Protein AF-A0A966BMA7-F1 (afdb_monomer_lite)

Foldseek 3Di:
DVVVCVVPPDDFDWDKDWPDLVVTDIDIDGDHPVVVPPDDDDDDPQQADPVRPHGDVVVCSVCDNVPDDDDDDDDD

Structure (mmCIF, N/CA/C/O backbone):
data_AF-A0A966BMA7-F1
#
_entry.id   AF-A0A966BMA7-F1
#
loop_
_atom_site.group_PDB
_atom_site.id
_atom_site.type_symbol
_atom_site.label_atom_id
_atom_site.label_alt_id
_atom_site.label_comp_id
_atom_site.label_asym_id
_atom_site.label_entity_id
_atom_site.label_seq_id
_atom_site.pdbx_PDB_ins_code
_atom_site.Cartn_x
_atom_site.Cartn_y
_atom_site.Cartn_z
_atom_site.occupancy
_atom_site.B_iso_or_equiv
_atom_site.auth_seq_id
_atom_site.auth_comp_id
_atom_site.auth_asym_id
_atom_site.auth_atom_id
_atom_site.pdbx_PDB_model_num
ATOM 1 N N . ALA A 1 1 ? -2.353 6.562 17.511 1.00 49.66 1 ALA A N 1
ATOM 2 C CA . ALA A 1 1 ? -3.373 5.530 17.221 1.00 49.66 1 ALA A CA 1
ATOM 3 C C . ALA A 1 1 ? -4.373 5.371 18.372 1.00 49.66 1 ALA A C 1
ATOM 5 O O . ALA A 1 1 ? -5.547 5.636 18.155 1.00 49.66 1 ALA A O 1
ATOM 6 N N . VAL A 1 2 ? -3.931 5.050 19.598 1.00 42.59 2 VAL A N 1
ATOM 7 C CA . VAL A 1 2 ? -4.813 4.865 20.779 1.00 42.59 2 VAL A CA 1
ATOM 8 C C . VAL A 1 2 ? -5.690 6.095 21.086 1.00 42.59 2 VAL A C 1
ATOM 10 O O . VAL A 1 2 ? -6.882 5.947 21.340 1.00 42.59 2 VAL A O 1
ATOM 13 N N . ASN A 1 3 ? -5.157 7.313 20.939 1.00 52.84 3 ASN A N 1
ATOM 14 C CA . ASN A 1 3 ? -5.898 8.550 21.239 1.00 52.84 3 ASN A CA 1
ATOM 15 C C . ASN A 1 3 ? -7.103 8.832 20.310 1.00 52.84 3 ASN A C 1
ATOM 17 O O . ASN A 1 3 ? -8.003 9.565 20.708 1.00 52.84 3 ASN A O 1
ATOM 21 N N . HIS A 1 4 ? -7.150 8.259 19.097 1.00 53.19 4 HIS A N 1
ATOM 22 C CA . HIS A 1 4 ? -8.284 8.445 18.171 1.00 53.19 4 HIS A CA 1
ATOM 23 C C . HIS A 1 4 ? -9.444 7.476 18.439 1.00 53.19 4 HIS A C 1
ATOM 25 O O . HIS A 1 4 ? -10.595 7.815 18.184 1.00 53.19 4 HIS A O 1
ATOM 31 N N . ALA A 1 5 ? -9.155 6.278 18.954 1.00 51.31 5 ALA A N 1
ATOM 32 C CA . ALA A 1 5 ? -10.183 5.298 19.306 1.00 51.31 5 ALA A CA 1
ATOM 33 C C . ALA A 1 5 ? -10.799 5.588 20.686 1.00 51.31 5 ALA A C 1
ATOM 35 O O . ALA A 1 5 ? -12.000 5.424 20.882 1.00 51.31 5 ALA A O 1
ATOM 36 N N . ALA A 1 6 ? -9.994 6.085 21.633 1.00 55.69 6 ALA A N 1
ATOM 37 C CA . ALA A 1 6 ? -10.434 6.337 23.006 1.00 55.69 6 ALA A CA 1
ATOM 38 C C . ALA A 1 6 ? -11.491 7.453 23.140 1.00 55.69 6 ALA A C 1
ATOM 40 O O . ALA A 1 6 ? -12.251 7.458 24.102 1.00 55.69 6 ALA A O 1
ATOM 41 N N . THR A 1 7 ? -11.568 8.388 22.188 1.00 54.09 7 THR A N 1
ATOM 42 C CA . THR A 1 7 ? -12.481 9.544 22.241 1.00 54.09 7 THR A CA 1
ATOM 43 C C . THR A 1 7 ? -13.899 9.252 21.751 1.00 54.09 7 THR A C 1
ATOM 45 O O . THR A 1 7 ? -14.809 10.003 22.088 1.00 54.09 7 THR A O 1
ATOM 48 N N . THR A 1 8 ? -14.117 8.179 20.984 1.00 57.06 8 THR A N 1
ATOM 49 C CA . THR A 1 8 ? -15.438 7.850 20.407 1.00 57.06 8 THR A CA 1
ATOM 50 C C . THR A 1 8 ? -16.177 6.737 21.152 1.00 57.06 8 THR A C 1
ATOM 52 O O . THR A 1 8 ? -17.377 6.573 20.954 1.00 57.06 8 THR A O 1
ATOM 55 N N . GLY A 1 9 ? -15.494 5.984 22.026 1.00 57.72 9 GLY A N 1
ATOM 56 C CA . GLY A 1 9 ? -16.109 4.963 22.885 1.00 57.72 9 GLY A CA 1
ATOM 57 C C . GLY A 1 9 ? -16.705 3.754 22.150 1.00 57.72 9 GLY A C 1
ATOM 58 O O . GLY A 1 9 ? -17.348 2.922 22.786 1.00 57.72 9 GLY A O 1
ATOM 59 N N . GLN A 1 10 ? -16.507 3.635 20.833 1.00 60.91 10 GLN A N 1
ATOM 60 C CA . GLN A 1 10 ? -17.044 2.534 20.034 1.00 60.91 10 GLN A CA 1
ATOM 61 C C . GLN A 1 10 ? -15.985 1.455 19.755 1.00 60.91 10 GLN A C 1
ATOM 63 O O . GLN A 1 10 ? -14.844 1.786 19.423 1.00 60.91 10 GLN A O 1
ATOM 68 N N . PRO A 1 11 ? -16.340 0.158 19.856 1.00 64.75 11 PRO A N 1
ATOM 69 C 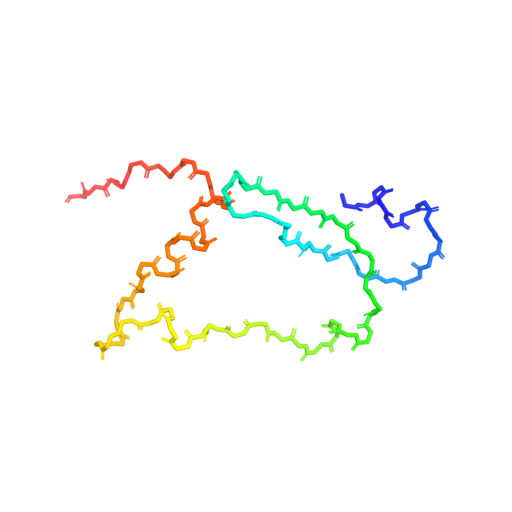CA . PRO A 1 11 ? -15.427 -0.931 19.531 1.00 64.75 11 PRO A CA 1
ATOM 70 C C . PRO A 1 11 ? -15.118 -0.946 18.025 1.00 64.75 11 PRO A C 1
ATOM 72 O O . PRO A 1 11 ? -16.023 -1.023 17.195 1.00 64.75 11 PRO A O 1
ATOM 75 N N . GLY A 1 12 ? -13.837 -0.905 17.659 1.00 75.88 12 GLY A N 1
ATOM 76 C CA . GLY A 1 12 ? -13.405 -0.882 16.262 1.00 75.88 12 GLY A CA 1
ATOM 77 C C . GLY A 1 12 ? -11.886 -0.893 16.107 1.00 75.88 12 GLY A C 1
ATOM 78 O O . GLY A 1 12 ? -11.147 -0.786 17.085 1.00 75.88 12 GLY A O 1
ATOM 79 N N . SER A 1 13 ? -11.420 -1.035 14.867 1.00 81.62 13 SER A N 1
ATOM 80 C CA . SER A 1 13 ? -10.003 -0.918 14.513 1.00 81.62 13 SER A CA 1
ATOM 81 C C . SER A 1 13 ? -9.719 0.451 13.900 1.00 81.62 13 SER A C 1
ATOM 83 O O . SER A 1 13 ? -10.565 1.002 13.195 1.00 81.62 13 SER A O 1
ATOM 85 N N . VAL A 1 14 ? -8.527 0.999 14.149 1.00 85.25 14 VAL A N 1
ATOM 86 C CA . VAL A 1 14 ? -8.063 2.225 13.486 1.00 85.25 14 VAL A CA 1
ATOM 87 C C . VAL A 1 14 ? -7.453 1.838 12.143 1.00 85.25 14 VAL A C 1
ATOM 89 O O . VAL A 1 14 ? -6.415 1.180 12.098 1.00 85.25 14 VAL A O 1
ATOM 92 N N . ALA A 1 15 ? -8.080 2.271 11.057 1.00 86.44 15 ALA A N 1
ATOM 93 C CA . ALA A 1 15 ? -7.587 2.098 9.699 1.00 86.44 15 ALA A CA 1
ATOM 94 C C . ALA A 1 15 ? -7.041 3.423 9.149 1.00 86.44 15 ALA A C 1
ATOM 96 O O . ALA A 1 15 ? -7.477 4.507 9.542 1.00 86.44 15 ALA A O 1
ATOM 97 N N . ILE A 1 16 ? -6.076 3.331 8.232 1.00 90.12 16 ILE A N 1
ATOM 98 C CA . ILE A 1 16 ? -5.476 4.485 7.554 1.00 90.12 16 ILE A CA 1
ATOM 99 C C . ILE A 1 16 ? -5.997 4.523 6.120 1.00 90.12 16 ILE A C 1
ATOM 101 O O . ILE A 1 16 ? -5.887 3.540 5.389 1.00 90.12 16 ILE A O 1
ATOM 105 N N . ARG A 1 17 ? -6.540 5.669 5.703 1.00 90.56 17 ARG A N 1
ATOM 106 C CA . ARG A 1 17 ? -6.994 5.917 4.331 1.00 90.56 17 ARG A CA 1
ATOM 107 C C . ARG A 1 17 ? -6.102 6.953 3.660 1.00 90.56 17 ARG A C 1
ATOM 109 O O . ARG A 1 17 ? -5.896 8.036 4.203 1.00 90.56 17 ARG A O 1
ATOM 116 N N . ARG A 1 18 ? -5.607 6.644 2.459 1.00 94.44 18 ARG A N 1
ATOM 117 C CA . ARG A 1 18 ? -4.913 7.609 1.593 1.00 94.44 18 ARG A CA 1
ATOM 118 C C . ARG A 1 18 ? -5.938 8.571 0.981 1.00 94.44 18 ARG A C 1
ATOM 120 O O . ARG A 1 18 ? -6.912 8.127 0.385 1.00 94.44 18 ARG A O 1
ATOM 127 N N . LEU A 1 19 ? -5.702 9.871 1.131 1.00 93.81 19 LEU A N 1
ATOM 128 C CA . LEU A 1 19 ? -6.532 10.962 0.606 1.00 93.81 19 LEU A CA 1
ATOM 129 C C . LEU A 1 19 ? -5.950 11.593 -0.663 1.00 93.81 19 LEU A C 1
ATOM 131 O O . LEU A 1 19 ? -6.685 12.108 -1.497 1.00 93.81 19 LEU A O 1
ATOM 135 N N . SER A 1 20 ? -4.624 11.601 -0.790 1.00 93.38 20 SER A N 1
ATOM 136 C CA . SER A 1 20 ? -3.909 12.165 -1.935 1.00 93.38 20 SER A CA 1
ATOM 137 C C . SER A 1 20 ? -2.557 11.477 -2.081 1.00 93.38 20 SER A C 1
ATOM 139 O O . SER A 1 20 ? -1.954 11.108 -1.072 1.00 93.38 20 SER A O 1
ATOM 141 N N . SER A 1 21 ? -2.084 11.319 -3.318 1.00 88.25 21 SER A N 1
ATOM 142 C CA . SER A 1 21 ? -0.746 10.785 -3.610 1.00 88.25 21 SER A CA 1
ATOM 143 C C . SER A 1 21 ? 0.289 11.893 -3.829 1.00 88.25 21 SER A C 1
ATOM 145 O O . SER A 1 21 ? 1.440 11.714 -3.449 1.00 88.25 21 SER A O 1
ATOM 147 N N . VAL A 1 22 ? -0.109 13.050 -4.381 1.00 89.12 22 VAL A N 1
ATOM 148 C CA . VAL A 1 22 ? 0.799 14.175 -4.675 1.00 89.12 22 VAL A CA 1
ATOM 149 C C . VAL A 1 22 ? 0.127 15.517 -4.323 1.00 89.12 22 VAL A C 1
ATOM 151 O O . VAL A 1 22 ? -0.750 15.965 -5.059 1.00 89.12 22 VAL A O 1
ATOM 154 N N . PRO A 1 23 ? 0.493 16.171 -3.201 1.00 90.81 23 PRO A N 1
ATOM 155 C CA . PRO A 1 23 ? 1.343 15.645 -2.130 1.00 90.81 23 PRO A CA 1
ATOM 156 C C . PRO A 1 23 ? 0.642 14.499 -1.385 1.00 90.81 23 PRO A C 1
ATOM 158 O O . PRO A 1 23 ? -0.593 14.419 -1.374 1.00 90.81 23 PRO A O 1
ATOM 161 N N . TYR A 1 24 ? 1.419 13.623 -0.750 1.00 92.88 24 TYR A N 1
ATOM 162 C CA . TYR A 1 24 ? 0.863 12.517 0.025 1.00 92.88 24 TYR A CA 1
ATOM 163 C C . TYR A 1 24 ? 0.067 13.032 1.233 1.00 92.88 24 TYR A C 1
ATOM 165 O O . TYR A 1 24 ? 0.568 13.830 2.025 1.00 92.88 24 TYR A O 1
ATOM 173 N N . ARG A 1 25 ? -1.182 12.574 1.380 1.00 93.56 25 ARG A N 1
ATOM 174 C CA . ARG A 1 25 ? -2.029 12.828 2.557 1.00 93.56 25 ARG A CA 1
ATOM 175 C C . ARG A 1 25 ? -2.787 11.567 2.940 1.00 93.56 25 ARG A C 1
ATOM 177 O O . ARG A 1 25 ? -3.296 10.867 2.064 1.00 93.56 25 ARG A O 1
ATOM 184 N N . SER A 1 26 ? -2.932 11.325 4.237 1.00 94.12 26 SER A N 1
ATOM 185 C CA . SER A 1 26 ? -3.729 10.226 4.783 1.00 94.12 26 SER A CA 1
ATOM 186 C C . SER A 1 26 ? -4.449 10.641 6.058 1.00 94.12 26 SER A C 1
ATOM 188 O O . SER A 1 26 ? -3.981 11.523 6.774 1.00 94.12 26 SER A O 1
ATOM 190 N N . GLU A 1 27 ? -5.544 9.963 6.370 1.00 92.00 27 GLU A N 1
ATOM 191 C CA . GLU A 1 27 ? -6.294 10.147 7.611 1.00 92.00 27 GLU A CA 1
ATOM 192 C C . GLU A 1 27 ? -6.535 8.812 8.317 1.00 92.00 27 GLU A C 1
ATOM 194 O O . GLU A 1 27 ? -6.507 7.746 7.697 1.00 92.00 27 GLU A O 1
ATOM 199 N N . CYS A 1 28 ? -6.777 8.884 9.624 1.00 89.06 28 CYS A N 1
ATOM 200 C CA . CYS A 1 28 ? -7.194 7.741 10.425 1.00 89.06 28 CYS A CA 1
ATOM 201 C C . CYS A 1 28 ? -8.716 7.744 10.567 1.00 89.06 28 CYS A C 1
ATOM 203 O O . CYS A 1 28 ? -9.306 8.781 10.865 1.00 89.06 28 CYS A O 1
ATOM 205 N N . PHE A 1 29 ? -9.336 6.579 10.423 1.00 85.00 29 PHE A N 1
ATOM 206 C CA . PHE A 1 29 ? -10.762 6.387 10.671 1.00 85.00 29 PHE A CA 1
ATOM 207 C C . PHE A 1 29 ? -11.002 5.086 11.440 1.00 85.00 29 PHE A C 1
ATOM 209 O O . PHE A 1 29 ? -10.139 4.207 11.480 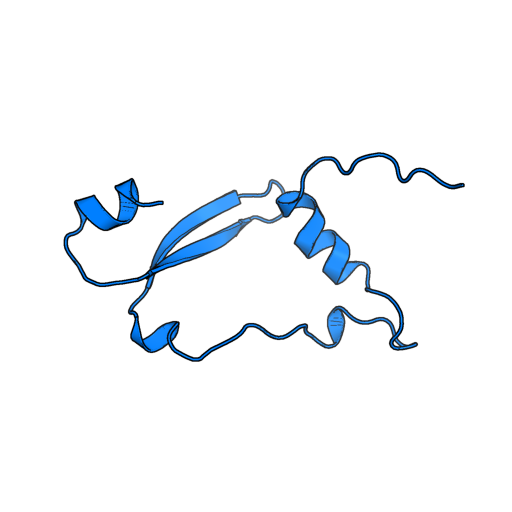1.00 85.00 29 PHE A O 1
ATOM 216 N N . ILE A 1 30 ? -12.167 4.972 12.076 1.00 85.38 30 ILE A N 1
ATOM 217 C CA . ILE A 1 30 ? -12.572 3.754 12.780 1.00 85.38 30 ILE A CA 1
ATOM 218 C C . ILE A 1 30 ? -13.366 2.874 11.821 1.00 85.38 30 ILE A C 1
ATOM 220 O O . ILE A 1 30 ? -14.331 3.333 11.212 1.00 85.38 30 ILE A O 1
ATOM 224 N N . THR A 1 31 ? -12.965 1.611 11.700 1.00 81.56 31 THR A N 1
ATOM 225 C CA . THR A 1 31 ? -13.683 0.593 10.927 1.00 81.56 31 THR A CA 1
ATOM 226 C C . THR A 1 31 ? -14.179 -0.528 11.848 1.00 81.56 31 THR A C 1
ATOM 228 O O . THR A 1 31 ? -13.481 -0.872 12.813 1.00 81.56 31 THR A O 1
ATOM 231 N N . PRO A 1 32 ? -15.362 -1.125 11.598 1.00 81.75 32 PRO A N 1
ATOM 232 C CA . PRO A 1 32 ? -15.868 -2.221 12.421 1.00 81.75 32 PRO A CA 1
ATOM 233 C C . PRO A 1 32 ? -14.918 -3.422 12.414 1.00 81.75 32 PRO A C 1
ATOM 235 O O . PRO A 1 32 ? -14.380 -3.789 11.368 1.00 81.75 32 PRO A O 1
ATOM 238 N N . LEU A 1 33 ? -14.763 -4.090 13.561 1.00 75.12 33 LEU A N 1
ATOM 239 C CA . LEU A 1 33 ? -13.891 -5.267 13.702 1.00 75.12 33 LEU A CA 1
ATOM 240 C C . LEU A 1 33 ? -14.223 -6.383 12.700 1.00 75.12 33 LEU A C 1
ATOM 242 O O . LEU A 1 33 ? -13.317 -7.035 12.199 1.00 75.12 33 LEU A O 1
ATOM 246 N N . SER A 1 34 ? -15.497 -6.558 12.344 1.00 75.56 34 SER A N 1
ATOM 247 C CA . SER A 1 34 ? -15.943 -7.544 11.350 1.00 75.56 34 SER A CA 1
ATOM 248 C C . SER A 1 34 ? -15.385 -7.315 9.941 1.00 75.56 34 SER A C 1
ATOM 250 O O . SER A 1 34 ? -15.286 -8.265 9.177 1.00 75.56 34 SER A O 1
ATOM 252 N N . THR A 1 35 ? -15.014 -6.078 9.593 1.00 68.88 35 THR A N 1
ATOM 253 C CA . THR A 1 35 ? -14.487 -5.723 8.259 1.00 68.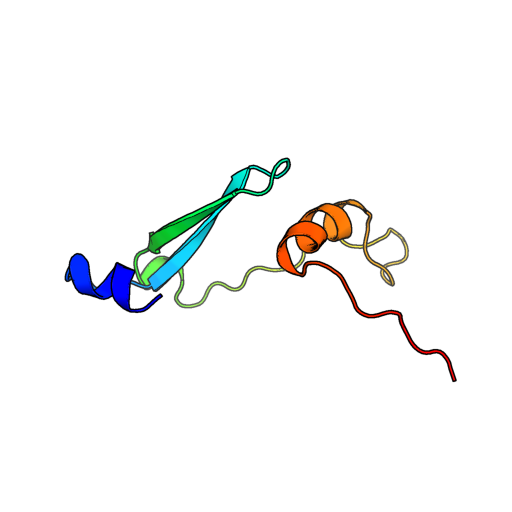88 35 THR A CA 1
ATOM 254 C C . THR A 1 35 ? -12.987 -5.968 8.116 1.00 68.88 35 THR A C 1
ATOM 256 O O . THR A 1 35 ? -12.477 -6.040 7.004 1.00 68.88 35 THR A O 1
ATOM 259 N N . VAL A 1 36 ? -12.281 -6.094 9.242 1.00 68.69 36 VAL A N 1
ATOM 260 C CA . VAL A 1 36 ? -10.827 -6.315 9.298 1.00 68.69 36 VAL A CA 1
ATOM 261 C C . VAL A 1 36 ? -10.476 -7.703 9.813 1.00 68.69 36 VAL A C 1
ATOM 263 O O . VAL A 1 36 ? -9.412 -8.235 9.505 1.00 68.69 36 VAL A O 1
ATOM 266 N N . ALA A 1 37 ? -11.365 -8.316 10.594 1.00 61.97 37 ALA A N 1
ATOM 267 C CA . ALA A 1 37 ? -11.198 -9.680 11.042 1.00 61.97 37 ALA A CA 1
ATOM 268 C C . ALA A 1 37 ? -11.209 -10.596 9.813 1.00 61.97 37 ALA A C 1
ATOM 270 O O . ALA A 1 37 ? -12.240 -10.754 9.164 1.00 61.97 37 ALA A O 1
ATOM 271 N N . ARG A 1 38 ? -10.058 -11.231 9.541 1.00 61.69 38 ARG A N 1
ATOM 272 C CA . 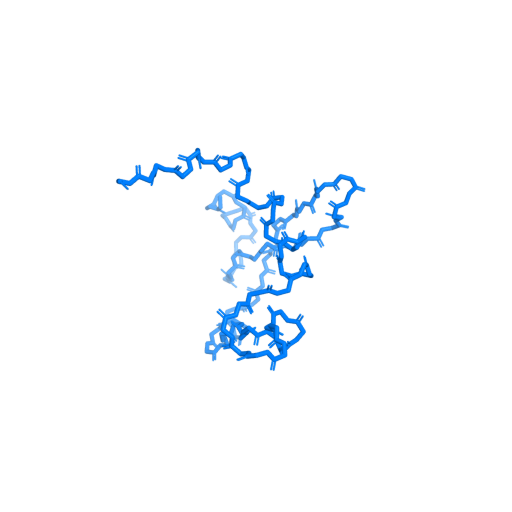ARG A 1 38 ? -9.868 -12.304 8.544 1.00 61.69 38 ARG A CA 1
ATOM 273 C C . ARG A 1 38 ? -9.633 -11.873 7.088 1.00 61.69 38 ARG A C 1
ATOM 275 O O . ARG A 1 38 ? -9.583 -12.748 6.230 1.00 61.69 38 ARG A O 1
ATOM 282 N N . VAL A 1 39 ? -9.432 -10.584 6.807 1.00 71.44 39 VAL A N 1
ATOM 283 C CA . VAL A 1 39 ? -9.097 -10.095 5.455 1.00 71.44 39 VAL A CA 1
ATOM 284 C C . VAL A 1 39 ? -7.659 -9.582 5.434 1.00 71.44 39 VAL A C 1
ATOM 286 O O . VAL A 1 39 ? -7.324 -8.647 6.158 1.00 71.44 39 VAL A O 1
ATOM 289 N N . ALA A 1 40 ? -6.810 -10.200 4.613 1.00 77.19 40 ALA A N 1
ATOM 290 C CA . ALA A 1 40 ? -5.467 -9.710 4.320 1.00 77.19 40 ALA A CA 1
ATOM 291 C C . ALA A 1 40 ? -5.464 -9.032 2.945 1.00 77.19 40 ALA A C 1
ATOM 293 O O . ALA A 1 40 ? -6.088 -9.523 2.007 1.00 77.19 40 ALA A O 1
ATOM 294 N N . THR A 1 41 ? -4.768 -7.902 2.827 1.00 83.81 41 THR A N 1
ATOM 295 C CA . THR A 1 41 ? -4.550 -7.257 1.528 1.00 83.81 41 THR A CA 1
ATOM 296 C C . THR A 1 41 ? -3.468 -8.016 0.774 1.00 83.81 41 THR A C 1
ATOM 298 O O . THR A 1 41 ? -2.333 -8.097 1.241 1.00 83.81 41 THR A O 1
ATOM 301 N N . GLU A 1 42 ? -3.819 -8.545 -0.393 1.00 89.75 42 GLU A N 1
ATOM 302 C CA . GLU A 1 42 ? -2.887 -9.237 -1.280 1.00 89.75 42 GLU A CA 1
ATOM 303 C C . GLU A 1 42 ? -2.151 -8.252 -2.196 1.00 89.75 42 GLU A C 1
ATOM 305 O O . GLU A 1 42 ? -2.619 -7.142 -2.478 1.00 89.75 42 GL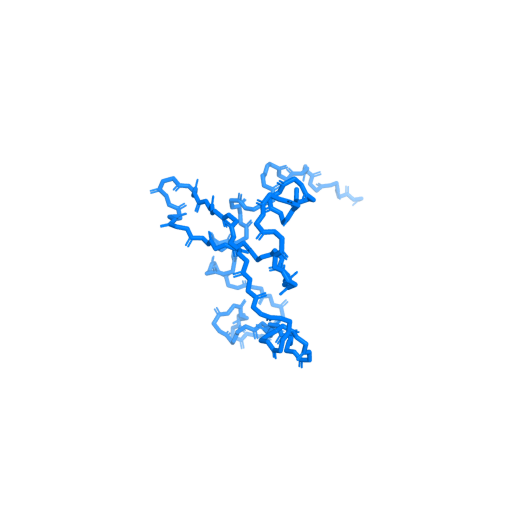U A O 1
ATOM 310 N N . MET A 1 43 ? -0.971 -8.662 -2.659 1.00 89.88 43 MET A N 1
ATOM 311 C CA . MET A 1 43 ? -0.244 -7.927 -3.686 1.00 89.88 43 MET A CA 1
ATOM 312 C C . MET A 1 43 ? -0.991 -8.071 -5.010 1.00 89.88 43 MET A C 1
ATOM 314 O O . MET A 1 43 ? -1.285 -9.180 -5.441 1.00 89.88 43 MET A O 1
ATOM 318 N N . LYS A 1 44 ? -1.309 -6.947 -5.648 1.00 92.75 44 LYS A N 1
ATOM 319 C CA . LYS A 1 44 ? -1.987 -6.953 -6.943 1.00 92.75 44 LYS A CA 1
ATOM 320 C C . LYS A 1 44 ? -1.027 -7.361 -8.058 1.00 92.75 44 LYS A C 1
ATOM 322 O O . LYS A 1 44 ? 0.130 -6.946 -8.039 1.00 92.75 44 LYS A O 1
ATOM 327 N N . ASP A 1 45 ? -1.543 -8.025 -9.086 1.00 93.69 45 ASP A N 1
ATOM 328 C CA . ASP A 1 45 ? -0.759 -8.413 -10.267 1.00 93.69 45 ASP A CA 1
ATOM 329 C C . ASP A 1 45 ? -0.102 -7.213 -10.968 1.00 93.69 45 ASP A C 1
ATOM 331 O O . ASP A 1 45 ? 1.025 -7.311 -11.441 1.00 93.69 45 ASP A O 1
ATOM 335 N N . GLU A 1 46 ? -0.751 -6.040 -10.959 1.00 94.12 46 GLU A N 1
ATOM 336 C CA . GLU A 1 46 ? -0.205 -4.796 -11.535 1.00 94.12 46 GLU A CA 1
ATOM 337 C C . GLU A 1 46 ? 1.096 -4.320 -10.861 1.00 94.12 46 GLU A C 1
ATOM 339 O O . GLU A 1 46 ? 1.819 -3.487 -11.411 1.00 94.12 46 GLU A O 1
ATOM 344 N N . TYR A 1 47 ? 1.403 -4.841 -9.671 1.00 95.69 47 TYR A N 1
ATOM 345 C CA . TYR A 1 47 ? 2.617 -4.538 -8.919 1.00 95.69 47 TYR A CA 1
ATOM 346 C C . TYR A 1 47 ? 3.776 -5.482 -9.227 1.00 95.69 47 TYR A C 1
ATOM 348 O O . TYR A 1 47 ? 4.888 -5.199 -8.790 1.00 95.69 47 TYR A O 1
ATOM 356 N N . ILE A 1 48 ? 3.548 -6.561 -9.975 1.00 96.25 48 ILE A N 1
ATOM 357 C CA . ILE A 1 48 ? 4.557 -7.565 -10.320 1.00 96.25 48 ILE A CA 1
ATOM 358 C C . ILE A 1 48 ? 4.928 -7.399 -11.797 1.00 96.25 48 ILE A C 1
ATOM 360 O O . ILE A 1 48 ? 4.067 -7.225 -12.659 1.00 96.25 48 ILE A O 1
ATOM 364 N N . ASN A 1 49 ? 6.224 -7.396 -12.109 1.00 95.88 49 ASN A N 1
ATOM 365 C CA . ASN A 1 49 ? 6.689 -7.300 -13.488 1.00 95.88 49 ASN A CA 1
ATOM 366 C C . ASN A 1 49 ? 6.295 -8.550 -14.302 1.00 95.88 49 ASN A C 1
ATOM 368 O O . ASN A 1 49 ? 6.007 -9.614 -13.760 1.00 95.88 49 ASN A O 1
ATOM 372 N N . ALA A 1 50 ? 6.341 -8.457 -15.633 1.00 94.69 50 ALA A N 1
ATOM 373 C CA . ALA A 1 50 ? 5.965 -9.576 -16.504 1.00 94.69 50 ALA A CA 1
ATOM 374 C C . ALA A 1 50 ? 6.831 -10.843 -16.310 1.00 94.69 50 ALA A C 1
ATOM 376 O O . ALA A 1 50 ? 6.387 -11.940 -16.634 1.00 94.69 50 ALA A O 1
ATOM 377 N N . ALA A 1 51 ? 8.057 -10.700 -15.791 1.00 95.00 51 ALA A N 1
ATOM 378 C CA . ALA A 1 51 ? 8.956 -11.817 -15.496 1.00 95.00 51 ALA A CA 1
ATOM 379 C C . ALA A 1 51 ? 8.685 -12.483 -14.130 1.00 95.00 51 ALA A C 1
ATOM 381 O O . ALA A 1 51 ? 9.293 -13.508 -13.827 1.00 95.00 51 ALA A O 1
ATOM 382 N N . GLY A 1 52 ? 7.792 -11.921 -13.308 1.00 94.25 52 GLY A N 1
ATOM 383 C CA . GLY A 1 52 ? 7.410 -12.460 -12.003 1.00 94.25 52 GLY A CA 1
ATOM 384 C C . GLY A 1 52 ? 8.481 -12.353 -10.913 1.00 94.25 52 GLY A C 1
ATOM 385 O O . GLY A 1 52 ? 8.361 -13.016 -9.888 1.00 94.25 52 GLY A O 1
ATOM 386 N N . ASN A 1 53 ? 9.544 -11.576 -11.127 1.00 94.75 53 ASN A N 1
ATOM 387 C CA . ASN A 1 53 ? 10.723 -11.545 -10.254 1.00 94.75 53 ASN A CA 1
ATOM 388 C C . ASN A 1 53 ? 11.095 -10.149 -9.738 1.00 94.75 53 ASN A C 1
ATOM 390 O O . ASN A 1 53 ? 12.069 -10.021 -8.999 1.00 94.75 53 ASN A O 1
ATOM 394 N N . ASP A 1 54 ? 10.345 -9.122 -10.126 1.00 95.50 54 ASP A N 1
ATOM 395 C CA . ASP A 1 54 ? 10.552 -7.751 -9.674 1.00 95.50 54 ASP A CA 1
ATOM 396 C C . ASP A 1 54 ? 9.215 -7.013 -9.572 1.00 95.50 54 ASP A C 1
ATOM 398 O O . ASP A 1 54 ? 8.179 -7.477 -10.058 1.00 95.50 54 ASP A O 1
ATOM 402 N N . VAL A 1 55 ? 9.246 -5.844 -8.948 1.00 96.06 55 VAL A N 1
ATOM 403 C CA . VAL A 1 55 ? 8.095 -4.958 -8.798 1.00 96.06 55 VAL A CA 1
ATOM 404 C C . VAL A 1 55 ? 7.992 -3.967 -9.956 1.00 96.06 55 VAL A C 1
ATOM 406 O O . VAL A 1 55 ? 8.986 -3.574 -10.564 1.00 96.06 55 VAL A O 1
ATOM 409 N N . THR A 1 56 ? 6.776 -3.530 -10.270 1.00 97.00 56 THR A N 1
ATOM 410 C CA . THR A 1 56 ? 6.554 -2.474 -11.269 1.00 97.00 56 THR A CA 1
ATOM 411 C C . THR A 1 56 ? 6.728 -1.079 -10.666 1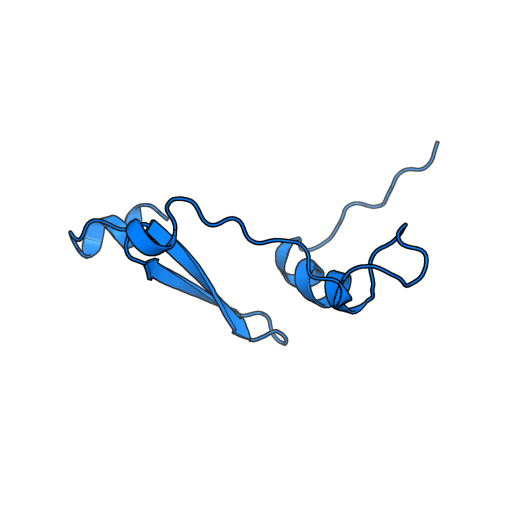.00 97.00 56 THR A C 1
ATOM 413 O O . THR A 1 56 ? 6.684 -0.885 -9.448 1.00 97.00 56 THR A O 1
ATOM 416 N N . GLN A 1 57 ? 6.833 -0.063 -11.529 1.00 95.50 57 GLN A N 1
ATOM 417 C CA . GLN A 1 57 ? 6.840 1.336 -11.095 1.00 95.50 57 GLN A CA 1
ATOM 418 C C . GLN A 1 57 ? 5.570 1.708 -10.311 1.00 95.50 57 GLN A C 1
ATOM 420 O O . GLN A 1 57 ? 5.649 2.480 -9.363 1.00 95.50 57 GLN A O 1
ATOM 425 N N . ALA A 1 58 ? 4.420 1.101 -10.630 1.00 94.69 58 ALA A N 1
ATOM 426 C CA . ALA A 1 58 ? 3.171 1.340 -9.907 1.00 94.69 58 ALA A CA 1
ATOM 427 C C . ALA A 1 58 ? 3.276 0.960 -8.419 1.00 94.69 58 ALA A C 1
ATOM 429 O O . ALA A 1 58 ? 2.717 1.646 -7.560 1.00 94.69 58 ALA A O 1
ATOM 430 N N . TRP A 1 59 ? 4.029 -0.097 -8.099 1.00 94.75 59 TRP A N 1
ATOM 431 C CA . TRP A 1 59 ? 4.320 -0.449 -6.713 1.00 94.75 59 TRP A CA 1
ATOM 432 C C . TRP A 1 59 ? 5.233 0.577 -6.048 1.00 94.75 59 TRP A C 1
ATOM 434 O O . TRP A 1 59 ? 4.939 1.024 -4.940 1.00 94.75 59 TRP A O 1
ATOM 444 N N . ILE A 1 60 ? 6.307 0.984 -6.730 1.00 92.62 60 ILE A N 1
ATOM 445 C CA . ILE A 1 60 ? 7.257 1.982 -6.222 1.00 92.62 60 ILE A CA 1
ATOM 446 C C . ILE A 1 60 ? 6.547 3.305 -5.928 1.00 92.62 60 ILE A C 1
ATOM 448 O O . ILE A 1 60 ? 6.682 3.835 -4.828 1.00 92.62 60 ILE A O 1
ATOM 452 N N . ASP A 1 61 ? 5.716 3.790 -6.849 1.00 92.31 61 ASP A N 1
ATOM 453 C CA . ASP A 1 61 ? 4.928 5.015 -6.680 1.00 92.31 61 ASP A CA 1
ATOM 454 C C . ASP A 1 61 ? 3.933 4.896 -5.517 1.00 92.31 61 ASP A C 1
ATOM 456 O O . ASP A 1 61 ? 3.652 5.866 -4.803 1.00 92.31 61 ASP A O 1
ATOM 460 N N . TYR A 1 62 ? 3.405 3.691 -5.286 1.00 92.81 62 TYR A N 1
ATOM 461 C CA . TYR A 1 62 ? 2.544 3.419 -4.147 1.00 92.81 62 TYR A CA 1
ATOM 462 C C . TYR A 1 62 ? 3.309 3.473 -2.815 1.00 92.81 62 TYR A C 1
ATOM 464 O O . TYR A 1 62 ? 2.806 4.099 -1.876 1.00 92.81 62 TYR A O 1
ATOM 472 N N . VAL A 1 63 ? 4.491 2.853 -2.708 1.00 92.44 63 VAL A N 1
ATOM 473 C CA . VAL A 1 63 ? 5.224 2.713 -1.433 1.00 92.44 63 VAL A CA 1
ATOM 474 C C . VAL A 1 63 ? 6.163 3.872 -1.108 1.00 92.44 63 VAL A C 1
ATOM 476 O O . VAL A 1 63 ? 6.366 4.153 0.071 1.00 92.44 63 VAL A O 1
ATOM 479 N N . ALA A 1 64 ? 6.699 4.575 -2.107 1.00 91.19 64 ALA A N 1
ATOM 480 C CA . ALA A 1 64 ? 7.670 5.655 -1.927 1.00 91.19 64 ALA A CA 1
ATOM 481 C C . ALA A 1 64 ? 7.250 6.715 -0.886 1.00 91.19 64 ALA A C 1
ATOM 483 O O . ALA A 1 64 ? 8.032 6.984 0.029 1.00 91.19 64 ALA A O 1
ATOM 484 N N . PRO A 1 65 ? 6.024 7.281 -0.918 1.00 92.19 65 PRO A N 1
ATOM 485 C CA . PRO A 1 65 ? 5.623 8.269 0.085 1.00 92.19 65 PRO A CA 1
ATOM 486 C C . PRO A 1 65 ? 5.398 7.679 1.488 1.00 92.19 65 PRO A C 1
ATOM 488 O O . PRO A 1 65 ? 5.260 8.438 2.443 1.00 92.19 65 PRO A O 1
ATOM 491 N N . LEU A 1 66 ? 5.328 6.350 1.626 1.00 91.06 66 LEU A N 1
ATOM 492 C CA . LEU A 1 66 ? 5.096 5.672 2.905 1.00 91.06 66 LEU A CA 1
ATOM 493 C C . LEU A 1 66 ? 6.392 5.428 3.681 1.00 91.06 66 LEU A C 1
ATOM 495 O O . LEU A 1 66 ? 6.375 5.440 4.908 1.00 91.06 66 LEU A O 1
ATOM 499 N N . VAL A 1 67 ? 7.491 5.170 2.968 1.00 89.38 67 VAL A N 1
ATOM 500 C CA . VAL A 1 67 ? 8.776 4.764 3.562 1.00 89.38 67 VAL A CA 1
ATOM 501 C C . VAL A 1 67 ? 9.731 5.933 3.802 1.00 89.38 67 VAL A C 1
ATOM 503 O O . VAL A 1 67 ? 10.637 5.813 4.622 1.00 89.38 67 VAL A O 1
ATOM 506 N N . GLY A 1 68 ? 9.515 7.072 3.136 1.00 82.94 68 GLY A N 1
ATOM 507 C CA . GLY A 1 68 ? 10.408 8.226 3.226 1.00 82.94 68 GLY A CA 1
ATOM 508 C C . GLY A 1 68 ? 11.744 7.992 2.513 1.00 82.94 68 GLY A C 1
ATOM 509 O O . GLY A 1 68 ? 11.825 7.222 1.557 1.00 82.94 68 GLY A O 1
ATOM 510 N N . GLU A 1 69 ? 12.796 8.689 2.947 1.00 85.81 69 GLU A N 1
ATOM 511 C CA . GLU A 1 69 ? 14.133 8.531 2.368 1.00 85.81 69 GLU A CA 1
ATOM 512 C C . GLU A 1 69 ? 14.726 7.169 2.756 1.00 85.81 69 GLU A C 1
ATOM 514 O O . GLU A 1 69 ? 14.917 6.865 3.935 1.00 85.81 69 GLU A O 1
ATOM 519 N N . LEU A 1 70 ? 15.012 6.339 1.751 1.00 85.25 70 LEU A N 1
ATOM 520 C CA . LEU A 1 70 ? 15.630 5.036 1.965 1.00 85.25 70 LEU A CA 1
ATOM 521 C C . LEU A 1 70 ? 17.146 5.183 2.164 1.00 85.25 70 LEU A C 1
ATOM 523 O O . LEU A 1 70 ? 17.785 5.979 1.470 1.00 85.25 70 LEU A O 1
ATOM 527 N N . PRO A 1 71 ? 17.757 4.389 3.063 1.00 85.25 71 PRO A N 1
ATOM 528 C CA . PRO A 1 71 ? 19.202 4.382 3.219 1.00 85.25 71 PRO A CA 1
ATOM 529 C C . PRO A 1 71 ? 19.878 3.927 1.921 1.00 85.25 71 PRO A C 1
ATOM 531 O O . PRO A 1 71 ? 19.358 3.089 1.179 1.00 85.25 71 PRO A O 1
ATOM 534 N N . LYS A 1 72 ? 21.080 4.451 1.659 1.00 84.00 72 LYS A N 1
ATOM 535 C CA . LYS A 1 72 ? 21.889 3.997 0.524 1.00 84.00 72 LYS A CA 1
ATOM 536 C C . LYS A 1 72 ? 22.226 2.521 0.719 1.00 84.00 72 LYS A C 1
ATOM 538 O O . LYS A 1 72 ? 22.857 2.159 1.711 1.00 84.00 72 LYS A O 1
ATOM 543 N N . MET A 1 73 ? 21.817 1.689 -0.235 1.00 82.56 73 MET A N 1
ATOM 544 C CA . MET A 1 73 ? 22.189 0.277 -0.273 1.00 82.56 73 MET A CA 1
ATOM 545 C C . MET A 1 73 ? 23.717 0.157 -0.256 1.00 82.56 73 MET A C 1
ATOM 547 O O . MET A 1 73 ? 24.397 0.639 -1.164 1.00 82.56 73 MET A O 1
ATOM 551 N N . GLY A 1 74 ? 24.255 -0.472 0.788 1.00 73.19 74 GLY A N 1
ATOM 552 C CA . GLY A 1 74 ? 25.651 -0.885 0.829 1.00 73.19 74 GLY A CA 1
ATOM 553 C C . GLY A 1 74 ? 25.834 -2.127 -0.036 1.00 73.19 74 GLY A C 1
ATOM 554 O O . GLY A 1 74 ? 25.059 -3.076 0.069 1.00 73.19 74 GLY A O 1
ATOM 555 N N . ARG A 1 75 ? 26.849 -2.123 -0.895 1.00 73.00 75 ARG A N 1
ATOM 556 C CA . ARG A 1 75 ? 27.249 -3.289 -1.682 1.00 73.00 75 ARG A CA 1
ATOM 557 C C . ARG A 1 75 ? 28.604 -3.773 -1.161 1.00 73.00 75 ARG A C 1
ATOM 559 O O . ARG A 1 75 ? 29.504 -2.949 -1.015 1.00 73.00 75 ARG A O 1
ATOM 566 N N . LEU A 1 76 ? 28.699 -5.068 -0.845 1.00 59.50 76 LEU A N 1
ATOM 567 C CA . LEU A 1 76 ? 29.954 -5.751 -0.498 1.00 59.50 76 LEU A CA 1
ATOM 568 C C . LEU A 1 76 ? 30.847 -5.922 -1.733 1.00 59.50 76 LEU A C 1
ATOM 570 O O . LEU A 1 76 ? 30.290 -6.101 -2.846 1.00 59.50 76 LEU A O 1
#

Radius of gyration: 16.88 Å; chains: 1; bounding box: 47×28×40 Å

Secondary structure (DSSP, 8-state):
-HHHHTTT----EEEEEEEEETTEEEEEEEE-HHHHTT-PPPPPGGGB-TTSSSB-HHHHHHHHHHH-SPPPPP--

pLDDT: mean 82.17, std 14.39, range [42.59, 97.0]

Sequence (76 aa):
AVNHAATTGQPGSVAIRRLSSVPYRSECFITPLSTVARVATEMKDEYINAAGNDVTQAWIDYVAPLVGELPKMGRL